Protein AF-E9H1J2-F1 (afdb_monomer_lite)

Sequence (104 aa):
MNVPVYFACTFAFLLCLGTGVMSRQIAFDSELGGQNPLLFVRAVEKFVCPGVGNYPVPGQECTNAYYSCGPDLTPVLSYCPGASVFEPTTQLCTSSSSAPCKSE

pLDDT: mean 73.85, std 21.14, range [32.0, 97.12]

Radius of gyration: 24.83 Å; chains: 1; bounding box: 51×34×63 Å

Secondary structure (DSSP, 8-state):
---SHHHHHHHHHHHTS---------------------S----------SSSEEEEBTTBTTSSEEEEE-TT--EEEEE-STTEEEETTTTEEEETTT-GGG--

Structure (mmCIF, N/CA/C/O backbone):
data_AF-E9H1J2-F1
#
_entry.id   AF-E9H1J2-F1
#
loop_
_atom_site.group_PDB
_atom_site.id
_atom_site.type_symbol
_atom_site.label_atom_id
_atom_site.label_alt_id
_atom_site.label_comp_id
_atom_site.label_asym_id
_atom_site.label_entity_id
_atom_site.label_seq_id
_atom_site.pdbx_PDB_ins_code
_atom_site.Cartn_x
_atom_site.Cartn_y
_atom_site.Cartn_z
_atom_site.occupancy
_atom_site.B_iso_or_equiv
_atom_site.auth_seq_id
_atom_site.auth_comp_id
_atom_site.auth_asym_id
_atom_site.auth_atom_id
_atom_site.pdbx_PDB_model_num
ATOM 1 N N . MET A 1 1 ? -42.962 0.316 -37.451 1.00 32.00 1 MET A N 1
ATOM 2 C CA . MET A 1 1 ? -43.452 -1.018 -37.853 1.00 32.00 1 MET A CA 1
ATOM 3 C C . MET A 1 1 ? -42.423 -1.633 -38.791 1.00 32.00 1 MET A C 1
ATOM 5 O O . MET A 1 1 ? -42.160 -1.047 -39.826 1.00 32.00 1 MET A O 1
ATOM 9 N N . ASN A 1 2 ? -41.825 -2.746 -38.349 1.00 38.22 2 ASN A N 1
ATOM 10 C CA . ASN A 1 2 ? -41.133 -3.794 -39.115 1.00 38.22 2 ASN A CA 1
ATOM 11 C C . ASN A 1 2 ? -40.107 -3.407 -40.190 1.00 38.22 2 ASN A C 1
ATOM 13 O O . ASN A 1 2 ? -40.507 -3.293 -41.337 1.00 38.22 2 ASN A O 1
ATOM 17 N N . VAL A 1 3 ? -38.806 -3.420 -39.842 1.00 37.69 3 VAL A N 1
ATOM 18 C CA . VAL A 1 3 ? -37.811 -4.326 -40.473 1.00 37.69 3 VAL A CA 1
ATOM 19 C C . VAL A 1 3 ? -36.590 -4.559 -39.536 1.00 37.69 3 VAL A C 1
ATOM 21 O O . VAL A 1 3 ? -35.635 -3.793 -39.594 1.00 37.69 3 VAL A O 1
ATOM 24 N N . PRO A 1 4 ? -36.557 -5.608 -38.684 1.00 44.34 4 PRO A N 1
ATOM 25 C CA . PRO A 1 4 ? -35.285 -6.120 -38.143 1.00 44.34 4 PRO A CA 1
ATOM 26 C C . PRO A 1 4 ? -35.023 -7.587 -38.533 1.00 44.34 4 PRO A C 1
ATOM 28 O O . PRO A 1 4 ? -34.063 -8.195 -38.077 1.00 44.34 4 PRO A O 1
ATOM 31 N N . VAL A 1 5 ? -35.881 -8.176 -39.375 1.00 45.12 5 VAL A N 1
ATOM 32 C CA . VAL A 1 5 ? -35.826 -9.609 -39.716 1.00 45.12 5 VAL A CA 1
ATOM 33 C C . VAL A 1 5 ? -34.773 -9.901 -40.794 1.00 45.12 5 VAL A C 1
ATOM 35 O O . VAL A 1 5 ? -34.122 -10.939 -40.751 1.00 45.12 5 VAL A O 1
ATOM 38 N N . TYR A 1 6 ? -34.530 -8.967 -41.722 1.00 44.50 6 TYR A N 1
ATOM 39 C CA . TYR A 1 6 ? -33.583 -9.180 -42.828 1.00 44.50 6 TYR A CA 1
ATOM 40 C C . TYR A 1 6 ? -32.115 -9.241 -42.372 1.00 44.50 6 TYR A C 1
ATOM 42 O O . TYR A 1 6 ? -31.328 -9.993 -42.942 1.00 44.50 6 TYR A O 1
ATOM 50 N N . PHE A 1 7 ? -31.749 -8.487 -41.328 1.00 47.38 7 PHE A N 1
ATOM 51 C CA . PHE A 1 7 ? -30.363 -8.391 -40.852 1.00 47.38 7 PHE A CA 1
ATOM 52 C C . PHE A 1 7 ? -29.945 -9.603 -40.005 1.00 47.38 7 PHE A C 1
ATOM 54 O O . PHE A 1 7 ? -28.789 -10.009 -40.020 1.00 47.38 7 PHE A O 1
ATOM 61 N N . ALA A 1 8 ? -30.899 -10.232 -39.313 1.00 50.56 8 ALA A N 1
ATOM 62 C CA . ALA A 1 8 ? -30.657 -11.474 -38.584 1.00 50.56 8 ALA A CA 1
ATOM 63 C C . ALA A 1 8 ? -30.504 -12.683 -39.529 1.00 50.56 8 ALA A C 1
ATOM 65 O O . ALA A 1 8 ? -29.723 -13.593 -39.249 1.00 50.56 8 ALA A O 1
ATOM 66 N N . CYS A 1 9 ? -31.205 -12.689 -40.672 1.00 44.78 9 CYS A N 1
ATOM 67 C CA . CYS A 1 9 ? -31.125 -13.790 -41.633 1.00 44.78 9 CYS A CA 1
ATOM 68 C C . CYS A 1 9 ? -29.762 -13.874 -42.338 1.00 44.78 9 CYS A C 1
ATOM 70 O O . CYS A 1 9 ? -29.269 -14.980 -42.543 1.00 44.78 9 CYS A O 1
ATOM 72 N N . THR A 1 10 ? -29.108 -12.757 -42.667 1.00 49.19 10 THR A N 1
ATOM 73 C CA . THR A 1 10 ? -27.799 -12.798 -43.351 1.00 49.19 10 THR A CA 1
ATOM 74 C C . THR A 1 10 ? -26.689 -13.356 -42.458 1.00 49.19 10 THR A C 1
ATOM 76 O O . THR A 1 10 ? -25.871 -14.148 -42.924 1.00 49.19 10 THR A O 1
ATOM 79 N N . PHE A 1 11 ? -26.700 -13.028 -41.162 1.00 51.28 11 PHE A N 1
ATOM 80 C CA . PHE A 1 11 ? -25.756 -13.589 -40.190 1.00 51.28 11 PHE A CA 1
ATOM 81 C C . PHE A 1 11 ? -25.985 -15.086 -39.949 1.00 51.28 11 PHE A C 1
ATOM 83 O O . PHE A 1 11 ? -25.020 -15.841 -39.854 1.00 51.28 11 PHE A O 1
ATOM 90 N N . ALA A 1 12 ? -27.242 -15.543 -39.930 1.00 51.50 12 ALA A N 1
ATOM 91 C CA . ALA A 1 12 ? -27.554 -16.967 -39.802 1.00 51.50 12 ALA A CA 1
ATOM 92 C C . ALA A 1 12 ? -27.101 -17.787 -41.027 1.00 51.50 12 ALA A C 1
ATOM 94 O O . ALA A 1 12 ? -26.590 -18.892 -40.861 1.00 51.50 12 ALA A O 1
ATOM 95 N N . PHE A 1 13 ? -27.211 -17.241 -42.246 1.00 48.41 13 PHE A N 1
ATOM 96 C CA . PHE A 1 13 ? -26.729 -17.912 -43.462 1.00 48.41 13 PHE A CA 1
ATOM 97 C C . PHE A 1 13 ? -25.194 -18.017 -43.527 1.00 48.41 13 PHE A C 1
ATOM 99 O O . PHE A 1 13 ? -24.673 -19.007 -44.042 1.00 48.41 13 PHE A O 1
ATOM 106 N N . LEU A 1 14 ? -24.459 -17.048 -42.971 1.00 50.66 14 LEU A N 1
ATOM 107 C CA . LEU A 1 14 ? -22.988 -17.067 -42.937 1.00 50.66 14 LEU A CA 1
ATOM 108 C C . LEU A 1 14 ? -22.412 -17.967 -41.833 1.00 50.66 14 LEU A C 1
ATOM 110 O O . LEU A 1 14 ? -21.308 -18.482 -41.991 1.00 50.66 14 LEU A O 1
ATOM 114 N N . LEU A 1 15 ? -23.163 -18.230 -40.758 1.00 52.94 15 LEU A N 1
ATOM 115 C CA . LEU A 1 15 ? -22.759 -19.175 -39.706 1.00 52.94 15 LEU A CA 1
ATOM 116 C C . LEU A 1 15 ? -22.809 -20.650 -40.153 1.00 52.94 15 LEU A C 1
ATOM 118 O O . LEU A 1 15 ? -22.177 -21.493 -39.520 1.00 52.94 15 LEU A O 1
ATOM 122 N N . CYS A 1 16 ? -23.512 -20.978 -41.244 1.00 52.81 16 CYS A N 1
ATOM 123 C CA . CYS A 1 16 ? -23.548 -22.337 -41.802 1.00 52.81 16 CYS A CA 1
ATOM 124 C C . CYS A 1 16 ? -22.373 -22.658 -42.743 1.00 52.81 16 CYS A C 1
ATOM 126 O O . CYS A 1 16 ? -22.123 -23.831 -43.021 1.00 52.81 16 CYS A O 1
ATOM 128 N N . LEU A 1 17 ? -21.635 -21.656 -43.227 1.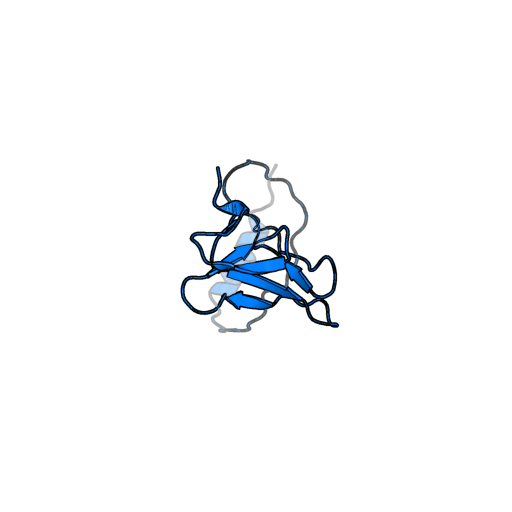00 51.44 17 LEU A N 1
ATOM 129 C CA . LEU A 1 17 ? -20.461 -21.859 -44.079 1.00 51.44 17 LEU A CA 1
ATOM 130 C C . LEU A 1 17 ? -19.206 -21.761 -43.212 1.00 51.44 17 LEU A C 1
ATOM 132 O O . LEU A 1 17 ? -18.528 -20.741 -43.167 1.00 51.44 17 LEU A O 1
ATOM 136 N N . GLY A 1 18 ? -18.960 -22.833 -42.457 1.00 54.31 18 GLY A N 1
ATOM 137 C CA . GLY A 1 18 ? -17.925 -22.915 -41.434 1.00 54.31 18 GLY A CA 1
ATOM 138 C C . GLY A 1 18 ? -16.529 -22.498 -41.901 1.00 54.31 18 GLY A C 1
ATOM 139 O O . GLY A 1 18 ? -15.781 -23.293 -42.463 1.00 54.31 18 GLY A O 1
ATOM 140 N N . THR A 1 19 ? -16.129 -21.284 -41.535 1.00 52.47 19 THR A N 1
ATOM 141 C CA . THR A 1 19 ? -14.723 -20.894 -41.452 1.00 52.47 19 THR A CA 1
ATOM 142 C C . THR A 1 19 ? -14.458 -20.385 -40.046 1.00 52.47 19 THR A C 1
ATOM 144 O O . THR A 1 19 ? -14.888 -19.297 -39.665 1.00 52.47 19 THR A O 1
ATOM 147 N N . GLY A 1 20 ? -13.779 -21.213 -39.252 1.00 54.47 20 GLY A N 1
ATOM 148 C CA . GLY A 1 20 ? -13.311 -20.833 -37.931 1.00 54.47 20 GLY A CA 1
ATOM 149 C C . GLY A 1 20 ? -12.318 -19.684 -38.044 1.00 54.47 20 GLY A C 1
ATOM 150 O O . GLY A 1 20 ? -11.205 -19.868 -38.525 1.00 54.47 20 GLY A O 1
ATOM 151 N N . VAL A 1 21 ? -12.711 -18.511 -37.559 1.00 49.69 21 VAL A N 1
ATOM 152 C CA . VAL A 1 21 ? -11.779 -17.430 -37.252 1.00 49.69 21 VAL A CA 1
ATOM 153 C C . VAL A 1 21 ? -11.804 -17.250 -35.741 1.00 49.69 21 VAL A C 1
ATOM 155 O O . VAL A 1 21 ? -12.540 -16.444 -35.182 1.00 49.69 21 VAL A O 1
ATOM 158 N N . MET A 1 22 ? -10.993 -18.062 -35.060 1.00 55.09 22 MET A N 1
ATOM 159 C CA . MET A 1 22 ? -10.452 -17.696 -33.754 1.00 55.09 22 MET A CA 1
ATOM 160 C C . MET A 1 22 ? -9.542 -16.496 -33.998 1.00 55.09 22 MET A C 1
ATOM 162 O O . MET A 1 22 ? -8.379 -16.663 -34.350 1.00 55.09 22 MET A O 1
ATOM 166 N N . SER A 1 23 ? -10.063 -15.283 -33.847 1.00 48.69 23 SER A N 1
ATOM 167 C CA . SER A 1 23 ? -9.199 -14.115 -33.749 1.00 48.69 23 SER A CA 1
ATOM 168 C C . SER A 1 23 ? -9.588 -13.317 -32.524 1.00 48.69 23 SER A C 1
ATOM 170 O O . SER A 1 23 ? -10.584 -12.601 -32.483 1.00 48.69 23 SER A O 1
ATOM 172 N N . ARG A 1 24 ? -8.767 -13.525 -31.495 1.00 55.28 24 ARG A N 1
ATOM 173 C CA . ARG A 1 24 ? -8.645 -12.673 -30.323 1.00 55.28 24 ARG A CA 1
ATOM 174 C C . ARG A 1 24 ? -8.531 -11.225 -30.790 1.00 55.28 24 ARG A C 1
ATOM 176 O O . ARG A 1 24 ? -7.556 -10.870 -31.433 1.00 55.28 24 ARG A O 1
ATOM 183 N N . GLN A 1 25 ? -9.540 -10.428 -30.490 1.00 43.72 25 GLN A N 1
ATOM 184 C CA . GLN A 1 25 ? -9.421 -9.059 -30.009 1.00 43.72 25 GLN A CA 1
ATOM 185 C C . GLN A 1 25 ? -10.852 -8.620 -29.704 1.00 43.72 25 GLN A C 1
ATOM 187 O O . GLN A 1 25 ? -11.664 -8.433 -30.605 1.00 43.72 25 GLN A O 1
ATOM 192 N N . ILE A 1 26 ? -11.168 -8.504 -28.417 1.00 51.75 26 ILE A N 1
ATOM 193 C CA . ILE A 1 26 ? -12.315 -7.733 -27.945 1.00 51.75 26 ILE A CA 1
ATOM 194 C C . ILE A 1 26 ? -11.995 -6.288 -28.344 1.00 51.75 26 ILE A C 1
ATOM 196 O O . ILE A 1 26 ? -11.306 -5.574 -27.620 1.00 51.75 26 ILE A O 1
ATOM 200 N N . ALA A 1 27 ? -12.382 -5.906 -29.559 1.00 44.19 27 ALA A N 1
ATOM 201 C CA . ALA A 1 27 ? -12.414 -4.520 -29.977 1.00 44.19 27 ALA A CA 1
ATOM 202 C C . ALA A 1 27 ? -13.682 -3.923 -29.366 1.00 44.19 27 ALA A C 1
ATOM 204 O O . ALA A 1 27 ? -14.801 -4.189 -29.797 1.00 44.19 27 ALA A O 1
ATOM 205 N N . PHE A 1 28 ? -13.439 -3.226 -28.259 1.00 49.97 28 PHE A N 1
ATOM 206 C CA . PHE A 1 28 ? -14.246 -2.166 -27.678 1.00 49.97 28 PHE A CA 1
ATOM 207 C C . PHE A 1 28 ? -14.914 -1.347 -28.790 1.00 49.97 28 PHE A C 1
ATOM 209 O O . PHE A 1 28 ? -14.197 -0.735 -29.566 1.00 49.97 28 PHE A O 1
ATOM 216 N N . ASP A 1 29 ? -16.242 -1.374 -28.882 1.00 50.53 29 ASP A N 1
ATOM 217 C CA . ASP A 1 29 ? -17.068 -0.206 -29.214 1.00 50.53 29 ASP A CA 1
ATOM 218 C C . ASP A 1 29 ? -18.548 -0.606 -29.213 1.00 50.53 29 ASP A C 1
ATOM 220 O O . ASP A 1 29 ? -19.017 -1.360 -30.065 1.00 50.53 29 ASP A O 1
ATOM 224 N N . SER A 1 30 ? -19.291 -0.116 -28.222 1.00 45.94 30 SER A N 1
ATOM 225 C CA . SER A 1 30 ? -20.752 0.016 -28.268 1.00 45.94 30 SER A CA 1
ATOM 226 C C . SER A 1 30 ? -21.175 1.023 -27.202 1.00 45.94 30 SER A C 1
ATOM 228 O O . SER A 1 30 ? -21.400 0.692 -26.043 1.00 45.94 30 SER A O 1
ATOM 230 N N . GLU A 1 31 ? -21.124 2.282 -27.623 1.00 46.75 31 GLU A N 1
ATOM 231 C CA . GLU A 1 31 ? -22.169 3.300 -27.495 1.00 46.75 31 GLU A CA 1
ATOM 232 C C . GLU A 1 31 ? -23.048 3.290 -26.229 1.00 46.75 31 GLU A C 1
ATOM 234 O O . GLU A 1 31 ? -23.805 2.365 -25.939 1.00 46.75 31 GLU A O 1
ATOM 239 N N . LEU A 1 32 ? -22.999 4.429 -25.530 1.00 55.84 32 LEU A N 1
ATOM 240 C CA . LEU A 1 32 ? -23.847 4.857 -24.417 1.00 55.84 32 LEU A CA 1
ATOM 241 C C . LEU A 1 32 ? -25.348 4.845 -24.789 1.00 55.84 32 LEU A C 1
ATOM 243 O O . LEU A 1 32 ? -25.946 5.881 -25.070 1.00 55.84 32 LEU A O 1
ATOM 247 N N . GLY A 1 33 ? -25.965 3.664 -24.758 1.00 43.28 33 GLY A N 1
ATOM 248 C CA . GLY A 1 33 ? -27.409 3.442 -24.832 1.00 43.28 33 GLY A CA 1
ATOM 249 C C . GLY A 1 33 ? -27.934 2.932 -23.489 1.00 43.28 33 GLY A C 1
ATOM 250 O O . GLY A 1 33 ? -27.695 1.790 -23.118 1.00 43.28 33 GLY A O 1
AT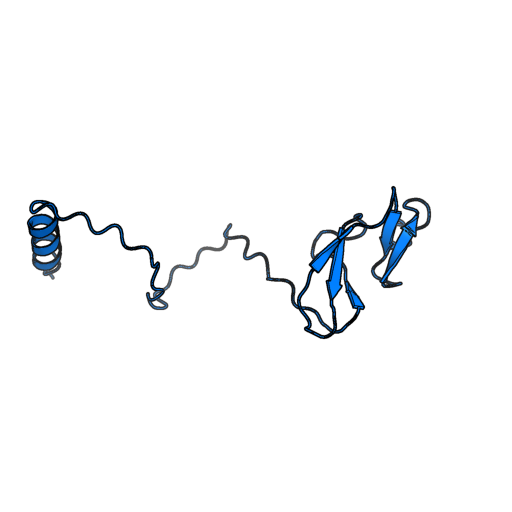OM 251 N N . GLY A 1 34 ? -28.619 3.799 -22.744 1.00 57.78 34 GLY A N 1
ATOM 252 C CA . GLY A 1 34 ? -28.981 3.622 -21.337 1.00 57.78 34 GLY A CA 1
ATOM 253 C C . GLY A 1 34 ? -29.545 2.260 -20.899 1.00 57.78 34 GLY A C 1
ATOM 254 O O . GLY A 1 34 ? -30.605 1.823 -21.345 1.00 57.78 34 GLY A O 1
ATOM 255 N N . GLN A 1 35 ? -28.921 1.701 -19.860 1.00 51.88 35 GLN A N 1
ATOM 256 C CA . GLN A 1 35 ? -29.591 0.958 -18.792 1.00 51.88 35 GLN A CA 1
ATOM 257 C C . GLN A 1 35 ? -29.048 1.448 -17.439 1.00 51.88 35 GLN A C 1
ATOM 259 O O . GLN A 1 35 ? -27.874 1.269 -17.136 1.00 51.88 35 GLN A O 1
ATOM 264 N N . ASN A 1 36 ? -29.915 2.044 -16.619 1.00 57.00 36 ASN A N 1
ATOM 265 C CA . ASN A 1 36 ? -29.710 2.161 -15.175 1.00 57.00 36 ASN A CA 1
ATOM 266 C C . ASN A 1 36 ? -30.558 1.072 -14.510 1.00 57.00 36 ASN A C 1
ATOM 268 O O . ASN A 1 36 ? -31.780 1.080 -14.668 1.00 57.00 36 ASN A O 1
ATOM 272 N N . PRO A 1 37 ? -29.932 0.156 -13.758 1.00 52.56 37 PRO A N 1
ATOM 273 C CA . PRO A 1 37 ? -30.399 -0.045 -12.393 1.00 52.56 37 PRO A CA 1
ATOM 274 C C . PRO A 1 37 ? -29.224 -0.267 -11.427 1.00 52.56 37 PRO A C 1
ATOM 276 O O . PRO A 1 37 ? -28.371 -1.132 -11.605 1.00 52.56 37 PRO A O 1
ATOM 279 N N . LEU A 1 38 ? -29.199 0.527 -10.367 1.00 61.66 38 LEU A N 1
ATOM 280 C CA . LEU A 1 38 ? -28.268 0.456 -9.247 1.00 61.66 38 LEU A CA 1
ATOM 281 C C . LEU A 1 38 ? -28.324 -0.912 -8.536 1.00 61.66 38 LEU A C 1
ATOM 283 O O . LEU A 1 38 ? -29.150 -1.056 -7.644 1.00 61.66 38 LEU A O 1
ATOM 287 N N . LEU A 1 39 ? -27.477 -1.894 -8.883 1.00 64.56 39 LEU A N 1
ATOM 288 C CA . LEU A 1 39 ? -26.952 -2.926 -7.961 1.00 64.56 39 LEU A CA 1
ATOM 289 C C . LEU A 1 39 ? -26.011 -3.915 -8.679 1.00 64.56 39 LEU A C 1
ATOM 291 O O . LEU A 1 39 ? -26.423 -4.739 -9.486 1.00 64.56 39 LEU A O 1
ATOM 295 N N . PHE A 1 40 ? -24.743 -3.881 -8.266 1.00 59.62 40 PHE A N 1
ATOM 296 C CA . PHE A 1 40 ? -23.764 -4.970 -8.372 1.00 59.62 40 PHE A CA 1
ATOM 297 C C . PHE A 1 40 ? -23.020 -5.205 -9.698 1.00 59.62 40 PHE A C 1
ATOM 299 O O . PHE A 1 40 ? -22.586 -6.316 -9.981 1.00 59.62 40 PHE A O 1
ATOM 306 N N . VAL A 1 41 ? -22.662 -4.147 -10.422 1.00 52.66 41 VAL A N 1
ATOM 307 C CA . VAL A 1 41 ? -21.244 -4.070 -10.800 1.00 52.66 41 VAL A CA 1
ATOM 308 C C . VAL A 1 41 ? -20.613 -3.285 -9.668 1.00 52.66 41 VAL A C 1
ATOM 310 O O . VAL A 1 41 ? -20.822 -2.078 -9.568 1.00 52.66 41 VAL A O 1
ATOM 313 N N . ARG A 1 42 ? -19.907 -3.956 -8.746 1.00 60.06 42 ARG A N 1
ATOM 314 C CA . ARG A 1 42 ? -18.926 -3.230 -7.937 1.00 60.06 42 ARG A CA 1
ATOM 315 C C . ARG A 1 42 ? -17.925 -2.697 -8.952 1.00 60.06 42 ARG A C 1
ATOM 317 O O . ARG A 1 42 ? -17.014 -3.418 -9.348 1.00 60.06 42 ARG A O 1
ATOM 324 N N . ALA A 1 43 ? -18.140 -1.470 -9.419 1.00 58.47 43 ALA A N 1
ATOM 325 C CA . ALA A 1 43 ? -17.062 -0.668 -9.942 1.00 58.47 43 ALA A CA 1
ATOM 326 C C . ALA A 1 43 ? -16.104 -0.568 -8.761 1.00 58.47 43 ALA A C 1
ATOM 328 O O . ALA A 1 43 ? -16.335 0.184 -7.816 1.00 58.47 43 ALA A O 1
ATOM 329 N N . VAL A 1 44 ? -15.116 -1.463 -8.727 1.00 60.12 44 VAL A N 1
ATOM 330 C CA . VAL A 1 44 ? -13.965 -1.271 -7.865 1.00 60.12 44 VAL A CA 1
ATOM 331 C C . VAL A 1 44 ? -13.331 -0.034 -8.463 1.00 60.12 44 VAL A C 1
ATOM 333 O O . VAL A 1 44 ? -12.662 -0.124 -9.492 1.00 60.12 44 VAL A O 1
ATOM 336 N N . GLU A 1 45 ? -13.688 1.120 -7.900 1.00 70.81 45 GLU A N 1
ATOM 337 C CA . GLU A 1 45 ? -13.013 2.387 -8.135 1.00 70.81 45 GLU A CA 1
ATOM 338 C C . GLU A 1 45 ? -11.525 2.061 -8.145 1.00 70.81 45 GLU A C 1
ATOM 340 O O . GLU A 1 45 ? -10.962 1.577 -7.156 1.00 70.81 45 GLU A O 1
ATOM 345 N N . LYS A 1 46 ? -10.922 2.163 -9.330 1.00 83.69 46 LYS A N 1
ATOM 346 C CA . LYS A 1 46 ? -9.529 1.790 -9.504 1.00 83.69 46 LYS A CA 1
ATOM 347 C C . LYS A 1 46 ? -8.731 2.774 -8.664 1.00 83.69 46 LYS A C 1
ATOM 349 O O . LYS A 1 46 ? -8.780 3.970 -8.927 1.00 83.69 46 LYS A O 1
ATOM 354 N N . PHE A 1 47 ? -8.013 2.274 -7.663 1.00 90.38 47 PHE A N 1
ATOM 355 C CA . PHE A 1 47 ? -7.176 3.125 -6.829 1.00 90.38 47 PHE A CA 1
ATOM 356 C C . PHE A 1 47 ? -6.137 3.851 -7.699 1.00 90.38 47 PHE A C 1
ATOM 358 O O . PHE A 1 47 ? -5.468 3.233 -8.532 1.00 90.38 47 PHE A O 1
ATOM 365 N N . VAL A 1 48 ? -6.021 5.164 -7.501 1.00 94.06 48 VAL A N 1
ATOM 366 C CA . VAL A 1 48 ? -5.044 6.033 -8.164 1.00 94.06 48 VAL A CA 1
ATOM 367 C C . VAL A 1 48 ? -4.151 6.631 -7.088 1.00 94.06 48 VAL A C 1
ATOM 369 O O . VAL A 1 48 ? -4.653 7.178 -6.110 1.00 94.06 48 VAL A O 1
ATOM 372 N N . CYS A 1 49 ? -2.836 6.534 -7.276 1.00 95.38 49 CYS A N 1
ATOM 373 C CA . CYS A 1 49 ? -1.853 7.094 -6.357 1.00 95.38 49 CYS A CA 1
ATOM 374 C C . CYS A 1 49 ? -2.011 8.621 -6.239 1.00 95.38 49 CYS A C 1
ATOM 376 O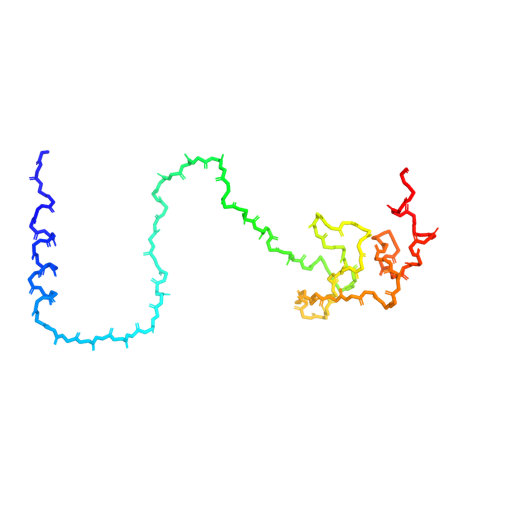 O . CYS A 1 49 ? -1.834 9.317 -7.240 1.00 95.38 49 CYS A O 1
ATOM 378 N N . PRO A 1 50 ? -2.279 9.167 -5.035 1.00 95.00 50 PRO A N 1
ATOM 379 C CA . PRO A 1 50 ? -2.316 10.617 -4.819 1.00 95.00 50 PRO A CA 1
ATOM 380 C C . PRO A 1 50 ? -0.936 11.281 -4.949 1.00 95.00 50 PRO A C 1
ATOM 382 O O . PRO A 1 50 ? -0.837 12.483 -5.177 1.00 95.00 50 PRO A O 1
ATOM 385 N N . GLY A 1 51 ? 0.129 10.500 -4.775 1.00 96.56 51 GLY A N 1
ATOM 386 C CA . GLY A 1 51 ? 1.522 10.922 -4.829 1.00 96.56 51 GLY A CA 1
ATOM 387 C C . GLY A 1 51 ? 2.454 9.738 -4.576 1.00 96.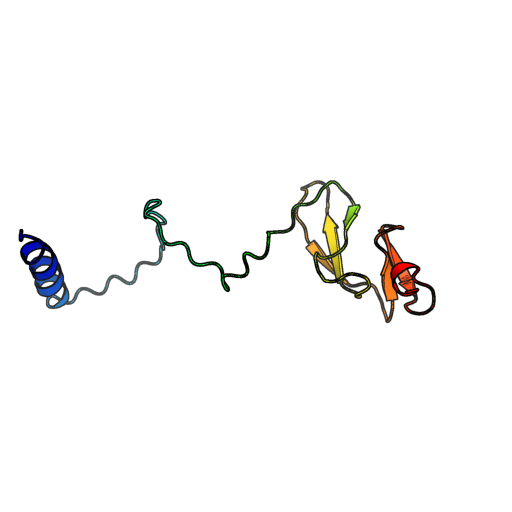56 51 GLY A C 1
ATOM 388 O O . GLY A 1 51 ? 2.015 8.588 -4.533 1.00 96.56 51 GLY A O 1
ATOM 389 N N . VAL A 1 52 ? 3.746 10.019 -4.413 1.00 96.56 52 VAL A N 1
ATOM 390 C CA . VAL A 1 52 ? 4.732 9.009 -4.006 1.00 96.56 52 VAL A CA 1
ATOM 391 C C . VAL A 1 52 ? 4.566 8.737 -2.513 1.00 96.56 52 VAL A C 1
ATOM 393 O O . VAL A 1 52 ? 4.569 9.673 -1.714 1.00 96.56 52 VAL A O 1
ATOM 396 N N . GLY A 1 53 ? 4.440 7.468 -2.129 1.00 95.62 53 GLY A N 1
ATOM 397 C CA . GLY A 1 53 ? 4.245 7.083 -0.733 1.00 95.62 53 GLY A CA 1
ATOM 398 C C . GLY A 1 53 ? 3.417 5.815 -0.565 1.00 95.62 53 GLY A C 1
ATOM 399 O O . GLY A 1 53 ? 3.202 5.067 -1.516 1.00 95.62 53 GLY A O 1
ATOM 400 N N . ASN A 1 54 ? 2.953 5.579 0.662 1.00 96.06 54 ASN A N 1
ATOM 401 C CA . ASN A 1 54 ? 2.103 4.441 0.994 1.00 96.06 54 ASN A CA 1
ATOM 402 C C . ASN A 1 54 ? 0.700 4.917 1.374 1.00 96.06 54 ASN A C 1
ATOM 404 O O . ASN A 1 54 ? 0.543 5.896 2.108 1.00 96.06 54 ASN A O 1
ATOM 408 N N . TYR A 1 55 ? -0.316 4.207 0.897 1.00 95.56 55 TYR A N 1
ATOM 409 C CA . TYR A 1 55 ? -1.717 4.590 1.040 1.00 95.56 55 TYR A CA 1
ATOM 410 C C . TYR A 1 55 ? -2.579 3.385 1.430 1.00 95.56 55 TYR A C 1
ATOM 412 O O . TYR A 1 55 ? -2.276 2.263 1.012 1.00 95.56 55 TYR A O 1
ATOM 420 N N . PRO A 1 56 ? -3.655 3.590 2.209 1.00 94.12 56 PRO A N 1
ATOM 421 C CA . PRO A 1 56 ? -4.551 2.506 2.589 1.00 94.12 56 PRO A CA 1
ATOM 422 C C . PRO A 1 56 ? -5.292 1.957 1.366 1.00 94.12 56 PRO A C 1
ATOM 424 O O . PRO A 1 56 ? -5.535 2.664 0.384 1.00 94.12 56 PRO A O 1
ATOM 427 N N . VAL A 1 57 ? -5.665 0.680 1.426 1.00 93.00 57 VAL A N 1
ATOM 428 C CA . VAL A 1 57 ? -6.554 0.081 0.427 1.00 93.00 57 VAL A CA 1
ATOM 429 C C . VAL A 1 57 ? -7.989 0.534 0.734 1.00 93.00 57 VAL A C 1
ATOM 431 O O . VAL A 1 57 ? -8.475 0.250 1.830 1.00 93.00 57 VAL A O 1
ATOM 434 N N . PRO A 1 58 ? -8.703 1.193 -0.203 1.00 89.12 58 PRO A N 1
ATOM 435 C CA . PRO A 1 58 ? -10.062 1.669 0.044 1.00 89.12 58 PRO A CA 1
ATOM 436 C C . PRO A 1 58 ? -11.001 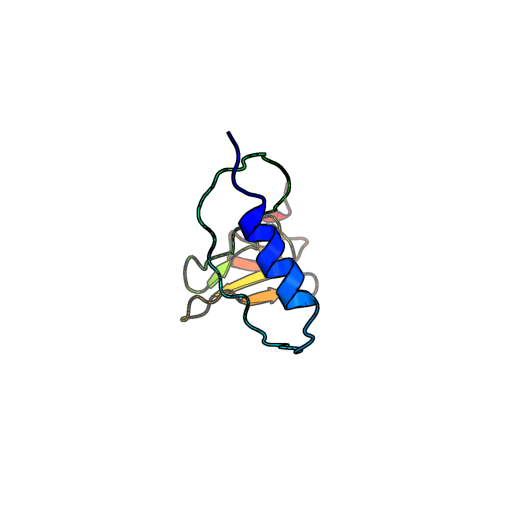0.545 0.493 1.00 89.12 58 PRO A C 1
ATOM 438 O O . PRO A 1 58 ? -11.109 -0.496 -0.159 1.00 89.12 58 PRO A O 1
ATOM 441 N N . GLY A 1 59 ? -11.689 0.760 1.615 1.00 86.38 59 GLY A N 1
ATOM 442 C CA . GLY A 1 59 ? -12.579 -0.237 2.216 1.00 86.38 59 GLY A CA 1
ATOM 443 C C . GLY A 1 59 ? -11.861 -1.355 2.984 1.00 86.38 59 GLY A C 1
ATOM 444 O O . GLY A 1 59 ? -12.522 -2.294 3.426 1.00 86.38 59 GLY A O 1
ATOM 445 N N . GLN A 1 60 ? -10.536 -1.268 3.150 1.00 85.94 60 GLN A N 1
ATOM 446 C CA . GLN A 1 60 ? -9.715 -2.188 3.941 1.00 85.94 60 GLN A CA 1
ATOM 447 C C . GLN A 1 60 ? -8.763 -1.431 4.881 1.00 85.94 60 GLN A C 1
ATOM 449 O O . GLN A 1 60 ? -7.549 -1.649 4.886 1.00 85.94 60 GLN A O 1
ATOM 454 N N . GLU A 1 61 ? -9.342 -0.572 5.719 1.00 84.62 61 GLU A N 1
ATOM 455 C CA . GLU A 1 61 ? -8.625 0.131 6.785 1.00 84.62 61 GLU A CA 1
ATOM 456 C C . GLU A 1 61 ? -8.090 -0.857 7.838 1.00 84.62 61 GLU A C 1
ATOM 458 O O . GLU A 1 61 ? -8.726 -1.869 8.153 1.00 84.62 61 GLU A O 1
ATOM 463 N N . CYS A 1 62 ? -6.911 -0.573 8.398 1.00 88.88 62 CYS A N 1
ATOM 464 C CA . CYS A 1 62 ? -6.304 -1.361 9.486 1.00 88.88 62 CYS A CA 1
ATOM 465 C C . CYS A 1 62 ? -6.106 -2.846 9.187 1.00 88.88 62 CYS A C 1
ATOM 467 O O . CYS A 1 62 ? -6.152 -3.701 10.088 1.00 88.88 62 CYS A O 1
ATOM 469 N N . THR A 1 63 ? -5.905 -3.158 7.915 1.00 93.44 63 THR A N 1
ATOM 470 C CA . THR A 1 63 ? -5.463 -4.470 7.463 1.00 93.44 63 THR A CA 1
ATOM 471 C C . THR A 1 63 ? -3.948 -4.462 7.288 1.00 93.44 63 THR A C 1
ATOM 473 O O . THR A 1 63 ? -3.285 -3.439 7.450 1.00 93.44 63 THR A O 1
ATOM 476 N N . ASN A 1 64 ? -3.362 -5.615 6.985 1.00 95.19 64 ASN A N 1
ATOM 477 C CA . ASN A 1 64 ? -1.950 -5.678 6.628 1.00 95.19 64 ASN A CA 1
ATOM 478 C C . ASN A 1 64 ? -1.683 -5.212 5.186 1.00 95.19 64 ASN A C 1
ATOM 480 O O . ASN A 1 64 ? -0.524 -5.191 4.793 1.00 95.19 64 ASN A O 1
ATOM 484 N N . ALA A 1 65 ? -2.708 -4.884 4.393 1.00 95.06 65 ALA A N 1
ATOM 485 C CA . ALA A 1 65 ? -2.576 -4.525 2.987 1.00 95.06 65 ALA A CA 1
ATOM 486 C C . ALA A 1 65 ? -2.527 -3.003 2.790 1.00 95.06 65 ALA A C 1
ATOM 488 O O . ALA A 1 65 ? -3.260 -2.255 3.434 1.00 95.06 65 ALA A O 1
ATOM 489 N N . TYR A 1 66 ? -1.683 -2.551 1.866 1.00 95.81 66 TYR A N 1
ATOM 490 C CA . TYR A 1 66 ? -1.562 -1.145 1.478 1.00 95.81 66 TYR A CA 1
ATOM 491 C C . TYR A 1 66 ? -1.092 -1.020 0.025 1.00 95.81 66 TYR A C 1
ATOM 493 O O . TYR A 1 66 ? -0.529 -1.959 -0.544 1.00 95.81 66 TYR A O 1
ATOM 501 N N . TYR A 1 67 ? -1.302 0.142 -0.587 1.00 96.81 67 TYR A N 1
ATOM 502 C CA . TYR A 1 67 ? -0.717 0.478 -1.882 1.00 96.81 67 TYR A CA 1
ATOM 503 C C . TYR A 1 67 ? 0.584 1.247 -1.689 1.00 96.81 67 TYR A C 1
ATOM 505 O O . TYR A 1 67 ? 0.600 2.280 -1.023 1.00 96.81 67 TYR A O 1
ATOM 513 N N . SER A 1 68 ? 1.663 0.760 -2.297 1.00 96.38 68 SER A N 1
ATOM 514 C CA . SER A 1 68 ? 2.911 1.505 -2.432 1.00 96.38 68 SER A CA 1
ATOM 515 C C . SER A 1 68 ? 2.958 2.159 -3.807 1.00 96.38 68 SER A C 1
ATOM 517 O O . SER A 1 68 ? 2.751 1.498 -4.825 1.00 96.38 68 SER A O 1
ATOM 519 N N . CYS A 1 69 ? 3.198 3.461 -3.821 1.00 97.12 69 CYS A N 1
ATOM 520 C CA . CYS A 1 69 ? 3.224 4.292 -5.010 1.00 97.12 69 CYS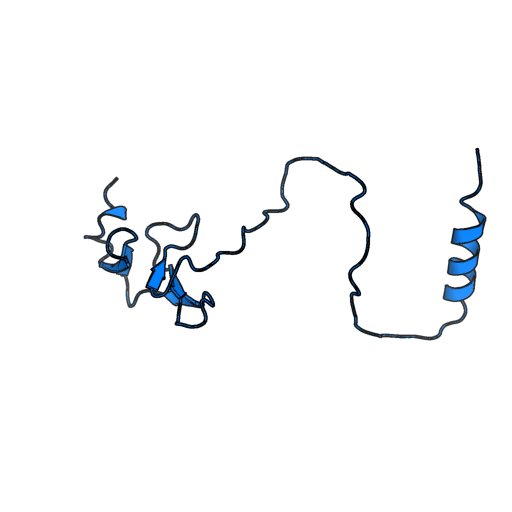 A CA 1
ATOM 521 C C . CYS A 1 69 ? 4.643 4.816 -5.221 1.00 97.12 69 CYS A C 1
ATOM 523 O O . CYS A 1 69 ? 5.150 5.602 -4.415 1.00 97.12 69 CYS A O 1
ATOM 525 N N . GLY A 1 70 ? 5.279 4.361 -6.300 1.00 96.38 70 GLY A N 1
ATOM 526 C CA . GLY A 1 70 ? 6.599 4.819 -6.723 1.00 96.38 70 GLY A CA 1
ATOM 527 C C . GLY A 1 70 ? 6.557 6.124 -7.532 1.00 96.38 70 GLY A C 1
ATOM 528 O O . GLY A 1 70 ? 5.494 6.727 -7.694 1.00 96.38 70 GLY A O 1
ATOM 529 N N . PRO A 1 71 ? 7.707 6.566 -8.075 1.00 97.12 71 PRO A N 1
ATOM 530 C CA . PRO A 1 71 ? 7.804 7.768 -8.913 1.00 97.12 71 PRO A CA 1
ATOM 531 C C . PRO A 1 71 ? 6.945 7.731 -10.184 1.00 97.12 71 PRO A C 1
ATOM 533 O O . PRO A 1 71 ? 6.607 8.777 -10.727 1.00 97.12 71 PRO A O 1
ATOM 536 N N . ASP A 1 72 ? 6.604 6.536 -10.663 1.00 96.50 72 ASP A N 1
ATOM 537 C CA . ASP A 1 72 ? 5.735 6.308 -11.817 1.00 96.50 72 ASP A CA 1
ATOM 538 C C . ASP A 1 72 ? 4.236 6.371 -11.469 1.00 96.50 72 ASP A C 1
ATOM 540 O O . ASP A 1 72 ? 3.401 6.246 -12.361 1.00 96.50 72 ASP A O 1
ATOM 544 N N . LEU A 1 73 ? 3.892 6.579 -10.189 1.00 95.38 73 LEU A N 1
ATOM 545 C CA . LEU A 1 73 ? 2.521 6.636 -9.664 1.00 95.38 73 LEU A CA 1
ATOM 546 C C . LEU A 1 73 ? 1.689 5.379 -9.968 1.00 95.38 73 LEU A C 1
ATOM 548 O O . LEU A 1 73 ? 0.455 5.417 -9.937 1.00 95.38 73 LEU A O 1
ATOM 552 N N . THR A 1 74 ? 2.354 4.251 -10.219 1.00 94.50 74 THR A N 1
ATOM 553 C CA . THR A 1 74 ? 1.694 2.957 -10.366 1.00 94.50 74 THR A CA 1
ATOM 554 C C . THR A 1 74 ? 1.448 2.368 -8.979 1.00 94.50 74 THR A C 1
ATOM 556 O O . THR A 1 74 ? 2.407 2.150 -8.233 1.00 94.50 74 THR A O 1
ATOM 559 N N . PRO A 1 75 ? 0.191 2.077 -8.601 1.00 95.31 75 PRO A N 1
ATOM 560 C CA . PRO A 1 75 ? -0.089 1.465 -7.314 1.00 95.31 75 PRO A CA 1
ATOM 561 C C . PRO A 1 75 ? 0.325 -0.005 -7.317 1.00 95.31 75 PRO A C 1
ATOM 563 O O . PRO A 1 75 ? -0.158 -0.803 -8.123 1.00 95.31 75 PRO A O 1
ATOM 566 N N . VAL A 1 76 ? 1.178 -0.378 -6.368 1.00 95.88 76 VAL A N 1
ATOM 567 C CA . VAL A 1 76 ? 1.587 -1.764 -6.134 1.00 95.88 76 VAL A CA 1
ATOM 568 C C . VAL A 1 76 ? 1.000 -2.235 -4.812 1.00 95.88 76 VAL A C 1
ATOM 570 O O . VAL A 1 76 ? 1.308 -1.681 -3.755 1.00 95.88 76 VAL A O 1
ATOM 573 N N . LEU A 1 77 ? 0.157 -3.268 -4.861 1.00 95.81 77 LEU A N 1
ATOM 574 C CA . LEU A 1 77 ? -0.374 -3.888 -3.650 1.00 95.81 77 LEU A CA 1
ATOM 575 C C . LEU A 1 77 ? 0.769 -4.547 -2.871 1.00 95.81 77 LEU A C 1
ATOM 577 O O . LEU A 1 77 ? 1.486 -5.395 -3.401 1.00 95.81 77 LEU A O 1
ATOM 581 N N . SER A 1 78 ? 0.926 -4.138 -1.620 1.00 96.31 78 SER A N 1
ATOM 582 C CA . SER A 1 78 ? 1.991 -4.560 -0.716 1.00 96.31 78 SER A CA 1
ATOM 583 C C . SER A 1 78 ? 1.405 -4.944 0.639 1.00 96.31 78 SER A C 1
ATOM 585 O O . SER A 1 78 ? 0.274 -4.581 0.970 1.00 96.31 78 SER A O 1
ATOM 587 N N . TYR A 1 79 ? 2.183 -5.690 1.423 1.00 96.19 79 TYR A N 1
ATOM 588 C CA . TYR A 1 79 ? 1.756 -6.182 2.726 1.00 96.19 79 TYR A CA 1
ATOM 589 C C . TYR A 1 79 ? 2.766 -5.846 3.813 1.00 96.19 79 TYR A C 1
ATOM 591 O O . TYR A 1 79 ? 3.976 -5.980 3.627 1.00 96.19 79 TYR A O 1
ATOM 599 N N . CYS A 1 80 ? 2.250 -5.434 4.962 1.00 95.50 80 CYS A N 1
ATOM 600 C CA . CYS A 1 80 ? 3.036 -5.173 6.149 1.00 95.50 80 CYS A CA 1
ATOM 601 C C . CYS A 1 80 ? 3.707 -6.458 6.671 1.00 95.50 80 CYS A C 1
ATOM 603 O O . CYS A 1 80 ? 3.113 -7.539 6.612 1.00 95.50 80 CYS A O 1
ATOM 605 N N . PRO A 1 81 ? 4.946 -6.371 7.189 1.00 94.12 81 PRO A N 1
ATOM 606 C CA . PRO A 1 81 ? 5.677 -7.536 7.672 1.00 94.12 81 PRO A CA 1
ATOM 607 C C . PRO A 1 81 ? 5.078 -8.092 8.974 1.00 94.12 81 PRO A C 1
ATOM 609 O O . PRO A 1 81 ? 4.670 -7.349 9.870 1.00 94.12 81 PRO A O 1
ATOM 612 N N . GLY A 1 82 ? 5.080 -9.418 9.123 1.00 91.50 82 GLY A N 1
ATOM 613 C CA . GLY A 1 82 ? 4.585 -10.086 10.330 1.00 91.50 82 GLY A CA 1
ATOM 614 C C . GLY A 1 82 ? 3.098 -9.823 10.600 1.00 91.50 82 GLY A C 1
ATOM 615 O O . GLY A 1 82 ? 2.281 -9.835 9.686 1.00 91.50 82 GLY A O 1
ATOM 616 N N . ALA A 1 83 ? 2.750 -9.596 11.870 1.00 89.00 83 ALA A N 1
ATOM 617 C CA . ALA A 1 83 ? 1.381 -9.317 12.326 1.00 89.00 83 ALA A CA 1
ATOM 618 C C . ALA A 1 83 ? 1.099 -7.809 12.504 1.00 89.00 83 ALA A C 1
ATOM 620 O O . ALA A 1 83 ? 0.318 -7.411 13.378 1.00 89.00 83 ALA A O 1
ATOM 621 N N . SER A 1 84 ? 1.782 -6.968 11.721 1.00 93.62 84 SER A N 1
ATOM 622 C CA . SER A 1 84 ? 1.557 -5.521 11.700 1.00 93.62 84 SER A CA 1
ATOM 623 C C . SER A 1 84 ? 0.441 -5.139 10.723 1.00 93.62 84 SER A C 1
ATOM 625 O O . SER A 1 84 ? 0.125 -5.870 9.783 1.00 93.62 84 SER A O 1
ATOM 627 N N . VAL A 1 85 ? -0.187 -3.998 10.985 1.00 94.81 85 VAL A N 1
ATOM 628 C CA . VAL A 1 85 ? -1.257 -3.411 10.175 1.00 94.81 85 VAL A CA 1
ATOM 629 C C . VAL A 1 85 ? -0.799 -2.065 9.635 1.00 94.81 85 VAL A C 1
ATOM 631 O O . VAL A 1 85 ? 0.018 -1.385 10.257 1.00 94.81 85 VAL A O 1
ATOM 634 N N . PHE A 1 86 ? -1.303 -1.686 8.470 1.00 95.81 86 PHE A N 1
ATOM 635 C CA . PHE A 1 86 ? -1.013 -0.387 7.889 1.00 95.81 86 PHE A CA 1
ATOM 636 C C . PHE A 1 86 ? -1.808 0.701 8.618 1.00 95.81 86 PHE A C 1
ATOM 638 O O . PHE A 1 86 ? -3.034 0.634 8.688 1.00 95.81 86 PHE A O 1
ATOM 645 N N . GLU A 1 87 ? -1.103 1.692 9.164 1.00 93.31 87 GLU A N 1
ATOM 646 C CA . GLU A 1 87 ? -1.691 2.850 9.832 1.00 93.31 87 GLU A CA 1
ATOM 647 C C . GLU A 1 87 ? -1.768 4.024 8.838 1.00 93.31 87 GLU A C 1
ATOM 649 O O . GLU A 1 87 ? -0.724 4.576 8.474 1.00 93.31 87 GLU A O 1
ATOM 654 N N . PRO A 1 88 ? -2.969 4.436 8.389 1.00 91.19 88 PRO A N 1
ATOM 655 C CA . PRO A 1 88 ? -3.117 5.473 7.366 1.00 91.19 88 PRO A CA 1
ATOM 656 C C . PRO A 1 88 ? -2.645 6.852 7.837 1.00 91.19 88 PRO A C 1
ATOM 658 O O . PRO A 1 88 ? -2.185 7.645 7.018 1.00 91.19 88 PRO A O 1
ATOM 661 N N . THR A 1 89 ? -2.701 7.130 9.144 1.00 89.94 89 THR A N 1
ATOM 662 C CA . THR A 1 89 ? -2.289 8.422 9.714 1.00 89.94 89 THR A CA 1
ATOM 663 C C . THR A 1 89 ? -0.778 8.630 9.634 1.00 89.94 89 THR A C 1
ATOM 665 O O . THR A 1 89 ? -0.306 9.728 9.352 1.00 89.94 89 THR A O 1
ATOM 668 N N . THR A 1 90 ? -0.007 7.572 9.892 1.00 90.62 90 THR A N 1
ATOM 669 C CA . THR A 1 90 ? 1.462 7.607 9.862 1.00 90.62 90 THR A CA 1
ATOM 670 C C . THR A 1 90 ? 2.030 7.106 8.538 1.00 90.62 90 THR A C 1
ATOM 672 O O . THR A 1 90 ? 3.222 7.273 8.296 1.00 90.62 90 THR A O 1
ATOM 675 N N . GLN A 1 91 ? 1.191 6.504 7.687 1.00 93.06 91 GLN A N 1
ATOM 676 C CA . GLN A 1 91 ? 1.553 5.844 6.429 1.00 93.06 91 GLN A CA 1
ATOM 677 C C . GLN A 1 91 ? 2.604 4.734 6.603 1.00 93.06 91 GLN A C 1
ATOM 679 O O . GLN A 1 91 ? 3.426 4.476 5.714 1.00 93.06 91 GLN A O 1
ATOM 684 N N . LEU A 1 92 ? 2.582 4.070 7.762 1.00 92.62 92 LEU A N 1
ATOM 685 C CA . LEU A 1 92 ? 3.558 3.064 8.171 1.00 92.62 92 LEU A CA 1
ATOM 686 C C . LEU A 1 92 ? 2.880 1.811 8.724 1.00 92.62 92 LEU A C 1
ATOM 688 O O . LEU A 1 92 ? 1.784 1.848 9.281 1.00 92.62 92 LEU A O 1
ATOM 692 N N . CYS A 1 93 ? 3.583 0.687 8.623 1.00 94.12 93 CYS A N 1
ATOM 693 C CA . CYS A 1 93 ? 3.181 -0.548 9.279 1.00 94.12 93 CYS A CA 1
ATOM 694 C C . CYS A 1 93 ? 3.436 -0.447 10.786 1.00 94.12 93 CYS A C 1
ATOM 696 O O . CYS A 1 93 ? 4.575 -0.290 11.224 1.00 94.12 93 CYS A O 1
ATOM 698 N N . THR A 1 94 ? 2.372 -0.562 11.571 1.00 93.12 94 THR A N 1
ATOM 699 C CA . THR A 1 94 ? 2.394 -0.485 13.034 1.00 93.12 94 THR A CA 1
ATOM 700 C C . THR A 1 94 ? 1.910 -1.806 13.624 1.00 93.12 94 THR A C 1
ATOM 702 O O . THR A 1 94 ? 1.120 -2.526 13.013 1.00 93.12 94 THR A O 1
ATOM 705 N N . SER A 1 95 ? 2.387 -2.167 14.815 1.00 91.19 95 SER A N 1
ATOM 706 C CA . SER A 1 95 ? 1.907 -3.358 15.521 1.00 91.19 95 SER A CA 1
ATOM 707 C C . SER A 1 95 ? 0.389 -3.315 15.685 1.00 91.19 95 SER A C 1
ATOM 709 O O . SER A 1 95 ? -0.170 -2.295 16.082 1.00 91.19 95 SER A O 1
ATOM 711 N N . SER A 1 96 ? -0.281 -4.438 15.431 1.00 85.81 96 SER A N 1
ATOM 712 C CA . SER A 1 96 ? -1.741 -4.549 15.544 1.00 85.81 96 SER A CA 1
ATOM 713 C C . SER A 1 96 ? -2.287 -4.194 16.932 1.00 85.81 96 SER A C 1
ATOM 715 O O . SER A 1 96 ? -3.430 -3.765 17.033 1.00 85.81 96 SER A O 1
ATOM 717 N N . SER A 1 97 ? -1.480 -4.326 17.989 1.00 84.56 97 SER A N 1
ATOM 718 C CA . SER A 1 97 ? -1.833 -3.943 19.361 1.00 84.56 97 SER A CA 1
ATOM 719 C C . SER A 1 97 ? -1.710 -2.447 19.662 1.00 84.56 97 SER A C 1
ATOM 721 O O . SER A 1 97 ? -2.240 -1.998 20.673 1.00 84.56 97 SER A O 1
ATOM 723 N N . SER A 1 98 ? -0.990 -1.684 18.835 1.00 85.06 98 SER A N 1
ATOM 724 C CA . SER A 1 98 ? -0.689 -0.267 19.079 1.00 85.06 98 SER A CA 1
ATOM 725 C C . SER A 1 98 ? -1.104 0.654 17.935 1.00 85.06 98 SER A C 1
ATOM 727 O O . SER A 1 98 ? -0.833 1.848 18.007 1.00 85.06 98 SER A O 1
ATOM 729 N N . ALA A 1 99 ? -1.680 0.115 16.859 1.00 84.88 99 ALA A N 1
ATOM 730 C CA . ALA A 1 99 ? -2.119 0.898 15.715 1.00 84.88 99 ALA A CA 1
ATOM 731 C C . ALA A 1 99 ? -3.303 1.797 16.118 1.00 84.88 99 ALA A C 1
ATOM 733 O O . ALA A 1 99 ? -4.333 1.262 16.533 1.00 84.88 99 ALA A O 1
ATOM 734 N N . PRO A 1 100 ? -3.189 3.133 15.992 1.00 84.69 100 PRO A N 1
ATOM 735 C CA . PRO A 1 100 ? -4.279 4.067 16.285 1.00 84.69 100 PRO A CA 1
ATOM 736 C C . PRO A 1 100 ? -5.586 3.744 15.560 1.00 84.69 100 PRO A C 1
ATOM 738 O O . PRO A 1 100 ? -6.670 3.940 16.100 1.00 84.69 100 PRO A O 1
ATOM 741 N N . CYS A 1 101 ? -5.504 3.194 14.355 1.00 84.31 101 CYS A N 1
ATOM 742 C CA . CYS A 1 101 ? -6.682 2.855 13.581 1.00 84.31 101 CYS A CA 1
ATOM 743 C C . CYS A 1 101 ? -7.418 1.601 14.127 1.00 84.31 101 CYS A C 1
ATOM 745 O O . CYS A 1 101 ? -8.550 1.325 13.742 1.00 84.31 101 CYS A O 1
ATOM 747 N N . LYS A 1 102 ? -6.803 0.845 15.056 1.00 76.31 102 LYS A N 1
ATOM 748 C CA . LYS A 1 102 ? -7.454 -0.249 15.806 1.00 76.31 102 LYS A CA 1
ATOM 749 C C . LYS A 1 102 ? -8.154 0.214 17.084 1.00 76.31 102 LYS A C 1
ATOM 751 O O . LYS A 1 102 ? -8.906 -0.575 17.649 1.00 76.31 102 LYS A O 1
ATOM 756 N N . SER A 1 103 ? -7.896 1.432 17.556 1.00 66.25 103 SER A N 1
ATOM 757 C CA . SER A 1 103 ? -8.628 2.009 18.684 1.00 66.25 103 SER A CA 1
ATOM 758 C C . SER A 1 103 ? -9.917 2.667 18.192 1.00 66.25 103 SER A C 1
ATOM 760 O O . SER A 1 103 ? -9.939 3.871 17.948 1.00 66.25 103 SER A O 1
ATOM 762 N N . GLU A 1 104 ? -10.966 1.855 18.054 1.00 52.91 104 GLU A N 1
ATOM 763 C CA . GLU A 1 104 ? -12.370 2.292 18.138 1.00 52.91 104 GLU A CA 1
ATOM 764 C C . GLU A 1 104 ? -12.987 1.807 19.453 1.00 52.91 104 GLU A C 1
ATOM 766 O O . GLU A 1 104 ? -12.777 0.621 19.807 1.00 52.91 104 GLU A O 1
#

Foldseek 3Di:
DDDPPVVVVVVVVVVVVDDDDPDDDPPDDDDDDDDDDDDDPPPLVPDWQPAAAKADRVPHAFAQWIWGQHPVRDTDIDGHPDQWTQARVVSDTDHSVPRPSNPD

Organism: Daphnia pulex (NCBI:txid6669)

InterPro domains:
  IPR002557 Chitin binding domain [PF01607] (49-101)
  IPR002557 Chitin binding domain [PS50940] (46-103)
  IPR002557 Chitin binding domain [SM00494] (47-103)
  IPR036508 Chitin binding domain superfamily [SSF57625] (44-102)